Protein AF-A0A357AXJ3-F1 (afdb_monomer_lite)

Structure (mmCIF, N/CA/C/O backbone):
data_AF-A0A357AXJ3-F1
#
_entry.id   AF-A0A357AXJ3-F1
#
loop_
_atom_site.group_PDB
_atom_site.id
_atom_site.type_symbol
_atom_site.label_atom_id
_atom_site.label_alt_id
_atom_site.label_comp_id
_atom_site.label_asym_id
_atom_site.label_entity_id
_atom_site.label_seq_id
_atom_site.pdbx_PDB_ins_code
_atom_site.Cartn_x
_atom_site.Cartn_y
_atom_site.Cartn_z
_atom_site.occupancy
_atom_site.B_iso_or_equiv
_atom_site.auth_seq_id
_atom_site.auth_comp_id
_atom_site.auth_asym_id
_atom_site.auth_atom_id
_atom_site.pdbx_PDB_model_num
ATOM 1 N N . ALA A 1 1 ? -9.024 5.777 -6.757 1.00 94.50 1 ALA A N 1
ATOM 2 C CA . ALA A 1 1 ? -8.586 6.073 -5.378 1.00 94.50 1 ALA A CA 1
ATOM 3 C C . ALA A 1 1 ? -9.388 5.294 -4.325 1.00 94.50 1 ALA A C 1
ATOM 5 O O . ALA A 1 1 ? -8.779 4.508 -3.617 1.00 94.50 1 ALA A O 1
ATOM 6 N N . ARG A 1 2 ? -10.730 5.408 -4.252 1.00 97.88 2 ARG A N 1
ATOM 7 C CA . ARG A 1 2 ? -11.557 4.734 -3.215 1.00 97.88 2 ARG A CA 1
ATOM 8 C C . ARG A 1 2 ? -11.331 3.223 -3.085 1.00 97.88 2 ARG A C 1
ATOM 10 O O . ARG A 1 2 ? -11.033 2.776 -1.989 1.00 97.88 2 ARG A O 1
ATOM 17 N N . CYS A 1 3 ? -11.380 2.464 -4.182 1.00 97.88 3 CYS A N 1
ATOM 18 C CA . CYS A 1 3 ? -11.129 1.015 -4.136 1.00 97.88 3 CYS A CA 1
ATOM 19 C C . CYS A 1 3 ? -9.736 0.676 -3.582 1.00 97.88 3 CYS A C 1
ATOM 21 O O . CYS A 1 3 ? -9.588 -0.253 -2.799 1.00 97.88 3 CYS A O 1
ATOM 23 N N . VAL A 1 4 ? -8.720 1.467 -3.945 1.00 97.75 4 VAL A N 1
ATOM 24 C CA . VAL A 1 4 ? -7.351 1.278 -3.446 1.00 97.75 4 VAL A CA 1
ATOM 25 C C . VAL A 1 4 ? -7.267 1.600 -1.955 1.00 97.75 4 VAL A C 1
ATOM 27 O O . VAL A 1 4 ? -6.708 0.807 -1.210 1.00 97.75 4 VAL A O 1
ATOM 30 N N . CYS A 1 5 ? -7.886 2.694 -1.498 1.00 98.44 5 CYS A N 1
ATOM 31 C CA . CYS A 1 5 ? -7.979 3.020 -0.072 1.00 98.44 5 CYS A CA 1
ATOM 32 C C . CYS A 1 5 ? -8.663 1.895 0.724 1.00 98.44 5 CYS A C 1
ATOM 34 O O . CYS A 1 5 ? -8.152 1.493 1.766 1.00 98.44 5 CYS A O 1
ATOM 36 N N . SER A 1 6 ? -9.764 1.325 0.221 1.00 98.44 6 SER A N 1
ATOM 37 C CA . SER A 1 6 ? -10.444 0.200 0.878 1.00 98.44 6 SER A CA 1
ATOM 38 C C . SER A 1 6 ? -9.546 -1.032 0.998 1.00 98.44 6 SER A C 1
ATOM 40 O O . SER A 1 6 ? -9.457 -1.612 2.078 1.00 98.44 6 SER A O 1
ATOM 42 N N . ASN A 1 7 ? -8.835 -1.397 -0.073 1.00 98.38 7 ASN A N 1
ATOM 43 C CA . ASN A 1 7 ? -7.928 -2.546 -0.060 1.00 98.38 7 ASN A CA 1
ATOM 44 C C . ASN A 1 7 ? -6.744 -2.329 0.887 1.00 98.38 7 ASN A C 1
ATOM 46 O O . ASN A 1 7 ? -6.425 -3.213 1.676 1.00 98.38 7 ASN A O 1
ATOM 50 N N . LEU A 1 8 ? -6.122 -1.148 0.849 1.00 98.31 8 LEU A N 1
ATOM 51 C CA . LEU A 1 8 ? -5.035 -0.806 1.766 1.00 98.31 8 LEU A CA 1
ATOM 52 C C . LEU A 1 8 ? -5.520 -0.821 3.217 1.00 98.31 8 LEU A C 1
ATOM 54 O O . LEU A 1 8 ? -4.871 -1.426 4.058 1.00 98.31 8 LEU A O 1
ATOM 58 N N . SER A 1 9 ? -6.690 -0.243 3.503 1.00 98.44 9 SER A N 1
ATOM 59 C CA . SER A 1 9 ? -7.288 -0.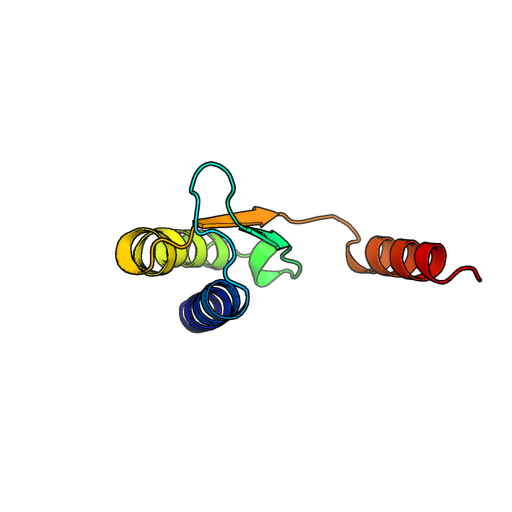277 4.846 1.00 98.44 9 SER A CA 1
ATOM 60 C C . SER A 1 9 ? -7.477 -1.712 5.346 1.00 98.44 9 SER A C 1
ATOM 62 O O . SER A 1 9 ? -7.137 -2.015 6.487 1.00 98.44 9 SER A O 1
ATOM 64 N N . ALA A 1 10 ? -7.988 -2.603 4.489 1.00 98.56 10 ALA A N 1
ATOM 65 C CA . ALA A 1 10 ? -8.177 -4.010 4.826 1.00 98.56 10 ALA A CA 1
ATOM 66 C C . ALA A 1 10 ? -6.846 -4.718 5.116 1.00 98.56 10 ALA A C 1
ATOM 68 O O . ALA A 1 10 ? -6.757 -5.452 6.096 1.00 98.56 10 ALA A O 1
ATOM 69 N N . ILE A 1 11 ? -5.808 -4.463 4.313 1.00 98.50 11 ILE A N 1
ATOM 70 C CA . ILE A 1 11 ? -4.462 -5.004 4.542 1.00 98.50 11 ILE A CA 1
ATOM 71 C C . ILE A 1 11 ? -3.914 -4.508 5.883 1.00 98.50 11 ILE A C 1
ATOM 73 O O . ILE A 1 11 ? -3.513 -5.333 6.691 1.00 98.50 11 ILE A O 1
ATOM 77 N N . LEU A 1 12 ? -3.967 -3.197 6.154 1.00 98.44 12 LEU A N 1
ATOM 78 C CA . LEU A 1 12 ? -3.455 -2.607 7.400 1.00 98.44 12 LEU A CA 1
ATOM 79 C C . LEU A 1 12 ? -4.117 -3.202 8.649 1.00 98.44 12 LEU A C 1
ATOM 81 O O . LEU A 1 12 ? -3.441 -3.418 9.652 1.00 98.44 12 LEU A O 1
ATOM 85 N N . LEU A 1 13 ? -5.425 -3.465 8.584 1.00 98.25 13 LEU A N 1
ATOM 86 C CA . LEU A 1 13 ? -6.158 -4.146 9.651 1.00 98.25 13 LEU A CA 1
ATOM 87 C C . LEU A 1 13 ? -5.749 -5.617 9.776 1.00 98.25 13 LEU A C 1
ATOM 89 O O . LEU A 1 13 ? -5.518 -6.085 10.885 1.00 98.25 13 LEU A O 1
ATOM 93 N N . LEU A 1 14 ? -5.653 -6.336 8.654 1.00 98.44 14 LEU A N 1
ATOM 94 C CA . LEU A 1 14 ? -5.309 -7.758 8.628 1.00 98.44 14 LEU A CA 1
ATOM 95 C C . LEU A 1 14 ? -3.898 -8.026 9.166 1.00 98.44 14 LEU A C 1
ATOM 97 O O . LEU A 1 14 ? -3.684 -9.022 9.848 1.00 98.44 14 LEU A O 1
ATOM 101 N N . THR A 1 15 ? -2.941 -7.154 8.851 1.00 97.62 15 THR A N 1
ATOM 102 C CA . THR A 1 15 ? -1.536 -7.291 9.259 1.00 97.62 15 THR A CA 1
ATOM 103 C C . THR A 1 15 ? -1.2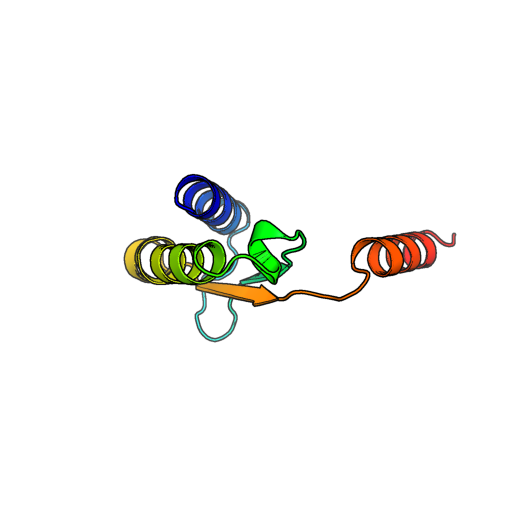17 -6.586 10.576 1.00 97.62 15 THR A C 1
ATOM 105 O O . THR A 1 15 ? -0.068 -6.604 11.001 1.00 97.62 15 THR A O 1
ATOM 108 N N . ASP A 1 16 ? -2.208 -5.939 11.196 1.00 97.00 16 ASP A N 1
ATOM 109 C CA . ASP A 1 16 ? -2.072 -5.083 12.380 1.00 97.00 16 ASP A CA 1
ATOM 110 C C . ASP A 1 16 ? -0.946 -4.033 12.286 1.00 97.00 16 ASP A C 1
ATOM 112 O O . ASP A 1 16 ? -0.277 -3.686 13.256 1.00 97.00 16 ASP A O 1
ATOM 116 N N . THR A 1 17 ? -0.738 -3.474 11.097 1.00 97.56 17 THR A N 1
ATOM 117 C CA . THR A 1 17 ? 0.304 -2.462 10.864 1.00 97.56 17 THR A CA 1
ATOM 118 C C . THR A 1 17 ? -0.254 -1.044 10.925 1.00 97.56 17 THR A C 1
ATOM 120 O O . THR A 1 17 ? -1.448 -0.821 10.711 1.00 97.56 17 THR A O 1
ATOM 123 N N . GLY A 1 18 ? 0.615 -0.064 11.187 1.00 97.38 18 GLY A N 1
ATOM 124 C CA . GLY A 1 18 ? 0.258 1.356 11.166 1.00 97.38 18 GLY A CA 1
ATOM 125 C C . GLY A 1 18 ? -0.638 1.808 12.323 1.00 97.38 18 GLY A C 1
ATOM 126 O O . GLY A 1 18 ? -1.266 2.850 12.209 1.00 97.38 18 GLY A O 1
ATOM 127 N N . ASN A 1 19 ? -0.723 1.053 13.422 1.00 97.19 19 ASN A N 1
ATOM 128 C CA . ASN A 1 19 ? -1.482 1.438 14.625 1.00 97.19 19 ASN A CA 1
ATOM 129 C C . ASN A 1 19 ? -0.828 2.565 15.450 1.00 97.19 19 ASN A C 1
ATOM 131 O O . ASN A 1 19 ? -1.419 3.036 16.418 1.00 97.19 19 ASN A O 1
ATOM 135 N N . ASN A 1 20 ? 0.382 2.991 15.083 1.00 96.31 20 ASN A N 1
ATOM 136 C CA . ASN A 1 20 ? 1.098 4.084 15.719 1.00 96.31 20 ASN A CA 1
ATOM 137 C C . ASN A 1 20 ? 1.422 5.162 14.668 1.00 96.31 20 ASN A C 1
ATOM 139 O O . ASN A 1 20 ? 2.107 4.849 13.692 1.00 96.31 20 ASN A O 1
ATOM 143 N N . PRO A 1 21 ? 0.970 6.416 14.841 1.00 95.00 21 PRO A N 1
ATOM 144 C CA . PRO A 1 21 ? 1.272 7.501 13.907 1.00 95.00 21 PRO A CA 1
ATOM 145 C C . PRO A 1 21 ? 2.769 7.818 13.785 1.00 95.00 21 PRO A C 1
ATOM 147 O O . PRO A 1 21 ? 3.197 8.218 12.707 1.00 95.00 21 PRO A O 1
ATOM 150 N N . GLU A 1 22 ? 3.568 7.583 14.831 1.00 97.31 22 GLU A N 1
ATOM 151 C CA . GLU A 1 22 ? 5.031 7.760 14.804 1.00 97.31 22 GLU A CA 1
ATOM 152 C C . GLU A 1 22 ? 5.744 6.618 14.056 1.00 97.31 22 GLU A C 1
ATOM 154 O O . GLU A 1 22 ? 6.893 6.747 13.636 1.00 97.31 22 GLU A O 1
ATOM 159 N N . HIS A 1 23 ? 5.049 5.494 13.851 1.00 95.81 23 HIS A N 1
ATOM 160 C CA . HIS A 1 23 ? 5.534 4.331 13.107 1.00 95.81 23 HIS A CA 1
ATOM 161 C C . HIS A 1 23 ? 4.486 3.868 12.078 1.00 95.81 23 HIS A C 1
ATOM 163 O O . HIS A 1 23 ? 3.918 2.776 12.205 1.00 95.81 23 HIS A O 1
ATOM 169 N N . PRO A 1 24 ? 4.199 4.696 11.054 1.00 97.88 24 PRO A N 1
ATOM 170 C CA . PRO A 1 24 ? 3.201 4.374 10.047 1.00 97.88 24 PRO A CA 1
ATOM 171 C C . PRO A 1 24 ? 3.663 3.204 9.173 1.00 97.88 24 PRO A C 1
ATOM 173 O O . PRO A 1 24 ? 4.857 2.965 8.979 1.00 97.88 24 PRO A O 1
ATOM 176 N N . ALA A 1 25 ? 2.710 2.492 8.576 1.00 98.12 25 ALA A N 1
ATOM 177 C CA . ALA A 1 25 ? 3.025 1.481 7.577 1.00 98.12 25 ALA A CA 1
ATOM 178 C C . ALA A 1 25 ? 3.600 2.132 6.305 1.00 98.12 25 ALA A C 1
ATOM 180 O O . ALA A 1 25 ? 3.065 3.121 5.802 1.00 98.12 25 ALA A O 1
ATOM 181 N N . CYS A 1 26 ? 4.664 1.557 5.745 1.00 97.12 26 CYS A N 1
ATOM 182 C CA . CYS A 1 26 ? 5.212 2.003 4.466 1.00 97.12 26 CYS A CA 1
ATOM 183 C C . CYS A 1 26 ? 4.521 1.269 3.312 1.00 97.12 26 CYS A C 1
ATOM 185 O O . CYS A 1 26 ? 4.648 0.052 3.172 1.00 97.12 26 CYS A O 1
ATOM 187 N N . VAL A 1 27 ? 3.797 2.009 2.473 1.00 96.94 27 VAL A N 1
ATOM 188 C CA . VAL A 1 27 ? 3.186 1.495 1.248 1.00 96.94 27 VAL A CA 1
ATOM 189 C C . VAL A 1 27 ? 4.071 1.874 0.066 1.00 96.94 27 VAL A C 1
ATOM 191 O O . VAL A 1 27 ? 4.095 3.022 -0.382 1.00 96.94 27 VAL A O 1
ATOM 194 N N . CYS A 1 28 ? 4.792 0.889 -0.459 1.00 94.88 28 CYS A N 1
ATOM 195 C CA . CYS A 1 28 ? 5.564 1.048 -1.685 1.00 94.88 28 CYS A CA 1
ATOM 196 C C . CYS A 1 28 ? 4.624 0.997 -2.893 1.00 94.88 28 CYS A C 1
ATOM 198 O O . CYS A 1 28 ? 3.959 -0.012 -3.127 1.00 94.88 28 CYS A O 1
ATOM 200 N N . ALA A 1 29 ? 4.573 2.079 -3.662 1.00 93.44 29 ALA A N 1
ATOM 201 C CA . ALA A 1 29 ? 3.745 2.195 -4.851 1.00 93.44 29 ALA A CA 1
ATOM 202 C C . ALA A 1 29 ? 4.614 2.340 -6.105 1.00 93.44 29 ALA A C 1
ATOM 204 O O . ALA A 1 29 ? 5.565 3.121 -6.143 1.00 93.44 29 ALA A O 1
ATOM 205 N N . ASP A 1 30 ? 4.241 1.608 -7.149 1.00 91.31 30 ASP A N 1
ATOM 206 C CA . ASP A 1 30 ? 4.803 1.722 -8.490 1.00 91.31 30 ASP A CA 1
ATOM 207 C C . ASP A 1 30 ? 3.661 1.792 -9.518 1.00 91.31 30 ASP A C 1
ATOM 209 O O . ASP A 1 30 ? 2.544 1.332 -9.268 1.00 91.31 30 ASP A O 1
ATOM 213 N N . GLY A 1 31 ? 3.927 2.410 -10.667 1.00 90.62 31 GLY A N 1
ATOM 214 C CA . GLY A 1 31 ? 2.978 2.585 -11.762 1.00 90.62 31 GLY A CA 1
ATOM 215 C C . GLY A 1 31 ? 2.712 4.048 -12.121 1.00 90.62 31 GLY A C 1
ATOM 216 O O . GLY A 1 31 ? 2.680 4.945 -11.274 1.00 90.62 31 GLY A O 1
ATOM 217 N N . ALA A 1 32 ? 2.490 4.304 -13.413 1.00 92.19 32 ALA A N 1
ATOM 218 C CA . ALA A 1 32 ? 2.351 5.655 -13.966 1.00 92.19 32 ALA A CA 1
ATOM 219 C C . ALA A 1 32 ? 1.165 6.443 -13.382 1.00 92.19 32 ALA A C 1
ATOM 221 O O . ALA A 1 32 ? 1.262 7.653 -13.201 1.00 92.19 32 ALA A O 1
ATOM 222 N N . VAL A 1 33 ? 0.062 5.769 -13.040 1.00 93.75 33 VAL A N 1
ATOM 223 C CA . VAL A 1 33 ? -1.118 6.418 -12.440 1.00 93.75 33 VAL A CA 1
ATOM 224 C C . VAL A 1 33 ? -0.786 7.019 -11.072 1.00 93.75 33 VAL A C 1
ATOM 226 O O . VAL A 1 33 ? -1.227 8.124 -10.774 1.00 93.75 33 VAL A O 1
ATOM 229 N N . PHE A 1 34 ? 0.015 6.323 -10.262 1.00 93.56 34 PHE A N 1
ATOM 230 C CA . PHE A 1 34 ? 0.435 6.812 -8.949 1.00 93.56 34 PHE A CA 1
ATOM 231 C C . PHE A 1 34 ? 1.576 7.834 -9.052 1.00 93.56 34 PHE A C 1
ATOM 233 O O . PHE A 1 34 ? 1.569 8.843 -8.355 1.00 93.56 34 PHE A O 1
ATOM 240 N N . THR A 1 35 ? 2.555 7.582 -9.927 1.00 89.81 35 THR A N 1
ATOM 241 C CA . THR A 1 35 ? 3.796 8.376 -10.010 1.00 89.81 35 THR A CA 1
ATOM 242 C C . THR A 1 35 ? 3.684 9.631 -10.875 1.00 89.81 35 THR A C 1
ATOM 244 O O . THR A 1 35 ? 4.360 10.616 -10.597 1.00 89.81 35 THR A O 1
ATOM 247 N N . ARG A 1 36 ? 2.857 9.611 -11.928 1.00 88.75 36 ARG A N 1
ATOM 248 C CA . ARG A 1 36 ? 2.723 10.704 -12.913 1.00 88.75 36 ARG A CA 1
ATOM 249 C C . ARG A 1 36 ? 1.311 11.282 -12.991 1.00 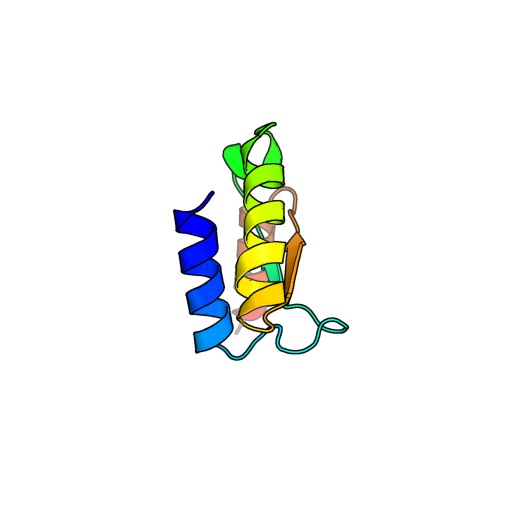88.75 36 ARG A C 1
ATOM 251 O O . ARG A 1 36 ? 1.124 12.356 -13.555 1.00 88.75 36 ARG A O 1
ATOM 258 N N . GLY A 1 37 ? 0.311 10.572 -12.471 1.00 86.94 37 GLY A N 1
ATOM 259 C CA . GLY A 1 37 ? -1.069 11.044 -12.456 1.00 86.94 37 GLY A CA 1
ATOM 260 C C . GLY A 1 37 ? -1.240 12.229 -11.507 1.00 86.94 37 GLY A C 1
ATOM 261 O O . GLY A 1 37 ? -0.992 12.106 -10.312 1.00 86.94 37 GLY A O 1
ATOM 262 N N . LEU A 1 38 ? -1.721 13.360 -12.027 1.00 90.25 38 LEU A N 1
ATOM 263 C CA . LEU A 1 38 ? -1.863 14.604 -11.257 1.00 90.25 38 LEU A CA 1
ATOM 264 C C . LEU A 1 38 ? -2.927 14.528 -10.153 1.00 90.25 38 LEU A C 1
ATOM 266 O O . LEU A 1 38 ? -2.831 15.227 -9.153 1.00 90.25 38 LEU A O 1
ATOM 270 N N . THR A 1 39 ? -3.954 13.695 -10.332 1.00 95.44 39 THR A N 1
ATOM 271 C CA . THR A 1 39 ? -5.133 13.671 -9.450 1.00 95.44 39 THR A CA 1
ATOM 272 C C . THR A 1 39 ? -5.215 12.426 -8.580 1.00 95.44 39 THR A C 1
ATOM 274 O O . THR A 1 39 ? -5.793 12.467 -7.497 1.00 95.44 39 THR A O 1
ATOM 277 N N . PHE A 1 40 ? -4.642 11.306 -9.028 1.00 96.19 40 PHE A N 1
ATOM 278 C CA . PHE A 1 40 ? -4.834 10.028 -8.352 1.00 96.19 40 PHE A CA 1
ATOM 279 C C . PHE A 1 40 ? -4.165 9.986 -6.979 1.00 96.19 40 PHE A C 1
ATOM 281 O O . PHE A 1 40 ? -4.816 9.594 -6.010 1.00 96.19 40 PHE A O 1
ATOM 288 N N . ARG A 1 41 ? -2.886 10.378 -6.896 1.00 95.44 41 ARG A N 1
ATOM 289 C CA . ARG A 1 41 ? -2.128 10.350 -5.642 1.00 95.44 41 ARG A CA 1
ATOM 290 C C . ARG A 1 41 ? -2.724 11.297 -4.590 1.00 95.44 41 ARG A C 1
ATOM 292 O O . ARG A 1 41 ? -3.051 10.782 -3.524 1.00 95.44 41 ARG A O 1
ATOM 299 N N . PRO A 1 42 ? -2.991 12.588 -4.880 1.00 96.38 42 PRO A N 1
ATOM 300 C CA . PRO A 1 42 ? -3.632 13.475 -3.907 1.00 96.38 42 PRO A CA 1
ATOM 301 C C . PRO A 1 42 ? -4.987 12.949 -3.419 1.00 96.38 42 PRO A C 1
ATOM 303 O O . PRO A 1 42 ? -5.249 12.921 -2.220 1.00 96.38 42 PRO A O 1
ATOM 306 N N . ALA A 1 43 ? -5.830 12.445 -4.331 1.00 97.88 43 ALA A N 1
ATOM 307 C CA . ALA A 1 43 ? -7.132 11.892 -3.960 1.00 97.88 43 ALA A CA 1
ATOM 308 C C . ALA A 1 43 ? -7.019 10.619 -3.105 1.00 97.88 43 ALA A C 1
ATOM 310 O O . ALA A 1 43 ? -7.883 10.346 -2.274 1.00 97.88 43 ALA A O 1
ATOM 311 N N . LEU A 1 44 ? -5.992 9.795 -3.327 1.00 97.94 44 LEU A N 1
ATOM 312 C CA . LEU A 1 44 ? -5.738 8.622 -2.497 1.00 97.94 44 LEU A CA 1
ATOM 313 C C . LEU A 1 44 ? -5.210 9.026 -1.117 1.00 97.94 44 LEU A C 1
ATOM 315 O O . LEU A 1 44 ? -5.714 8.504 -0.131 1.00 97.94 44 LEU A O 1
ATOM 319 N N . GLU A 1 45 ? -4.259 9.956 -1.038 1.00 97.38 45 GLU A N 1
ATOM 320 C CA . GLU A 1 45 ? -3.710 10.463 0.227 1.00 97.38 45 GLU A CA 1
ATOM 321 C C . GLU A 1 45 ? -4.802 11.100 1.106 1.00 97.38 45 GLU A C 1
ATOM 323 O O . GLU A 1 45 ? -4.893 10.761 2.285 1.00 97.38 45 GLU A O 1
ATOM 328 N N . GLU A 1 46 ? -5.708 11.905 0.535 1.00 98.12 46 GLU A N 1
ATOM 329 C CA . GLU A 1 46 ? -6.861 12.465 1.265 1.00 98.12 46 GLU A CA 1
ATOM 330 C C . GLU A 1 46 ? -7.801 11.368 1.794 1.00 98.12 46 GLU A C 1
ATOM 332 O O . GLU A 1 46 ? -8.265 11.400 2.934 1.00 98.12 46 GLU A O 1
ATOM 337 N N . LEU A 1 47 ? -8.098 10.353 0.979 1.00 98.50 47 LEU A N 1
ATOM 338 C CA . LEU A 1 47 ? -8.936 9.242 1.430 1.00 98.50 47 LEU A CA 1
ATOM 339 C C . LEU A 1 47 ? -8.253 8.423 2.530 1.00 98.50 47 LEU A C 1
ATOM 341 O O . LEU A 1 47 ? -8.946 7.896 3.401 1.00 98.50 47 LEU A O 1
ATOM 345 N N . MET A 1 48 ? -6.925 8.296 2.480 1.00 98.31 48 MET A N 1
ATOM 346 C CA . MET A 1 48 ? -6.144 7.554 3.467 1.00 98.31 48 MET A CA 1
ATOM 347 C C . MET A 1 48 ? -6.050 8.289 4.811 1.00 98.31 48 MET A C 1
ATOM 349 O O . MET A 1 48 ? -6.089 7.636 5.854 1.00 98.31 48 MET A O 1
ATOM 353 N N . SER A 1 49 ? -5.987 9.626 4.817 1.00 98.06 49 SER A N 1
ATOM 354 C CA . SER A 1 49 ? -6.027 10.398 6.066 1.00 98.06 49 SER A CA 1
ATOM 355 C C . SER A 1 49 ? -7.402 10.323 6.738 1.00 98.06 49 SER A C 1
ATOM 357 O O . SER A 1 49 ? -7.499 10.142 7.947 1.00 98.06 49 SER A O 1
ATOM 359 N N . ARG A 1 50 ? -8.485 10.363 5.958 1.00 97.94 50 ARG A N 1
ATOM 360 C CA . ARG A 1 50 ? -9.849 10.410 6.508 1.00 97.94 50 ARG A CA 1
ATOM 361 C C . ARG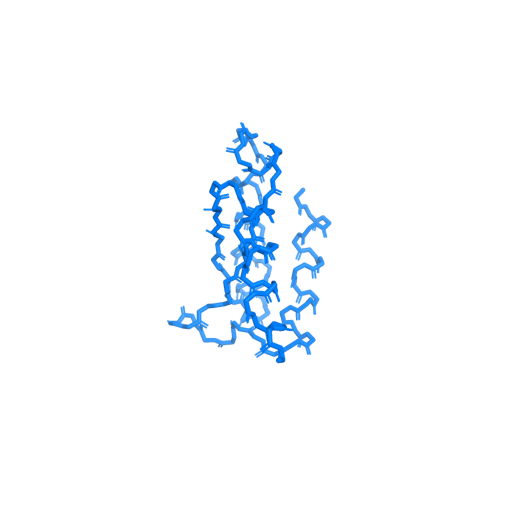 A 1 50 ? -10.391 9.065 6.976 1.00 97.94 50 ARG A C 1
ATOM 363 O O . ARG A 1 50 ? -11.113 8.996 7.964 1.00 97.94 50 ARG A O 1
ATOM 370 N N . PHE A 1 51 ? -10.145 7.988 6.231 1.00 98.00 51 PHE A N 1
ATOM 371 C CA . PHE A 1 51 ? -10.736 6.691 6.570 1.00 98.00 51 PHE A CA 1
ATOM 372 C C . PHE A 1 51 ? -9.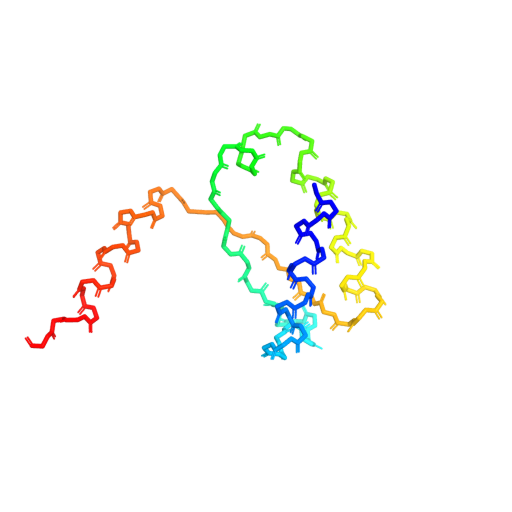785 5.819 7.404 1.00 98.00 51 PHE A C 1
ATOM 374 O O . PHE A 1 51 ? -10.070 5.639 8.587 1.00 98.00 51 PHE A O 1
ATOM 381 N N . PRO A 1 52 ? -8.657 5.307 6.876 1.00 97.50 52 PRO A N 1
ATOM 382 C CA . PRO A 1 52 ? -7.740 4.522 7.689 1.00 97.50 52 PRO A CA 1
ATOM 383 C C . PRO A 1 52 ? -7.198 5.295 8.895 1.00 97.50 52 PRO A C 1
ATOM 385 O O . PRO A 1 52 ? -7.318 4.781 10.003 1.00 97.50 52 PRO A O 1
ATOM 388 N N . ALA A 1 53 ? -6.684 6.520 8.735 1.00 97.50 53 ALA A N 1
ATOM 389 C CA . ALA A 1 53 ? -6.062 7.212 9.867 1.00 97.50 53 ALA A CA 1
ATOM 390 C C . ALA A 1 53 ? -7.094 7.714 10.891 1.00 97.50 53 ALA A C 1
ATOM 392 O O . ALA A 1 53 ? -7.093 7.240 12.024 1.00 97.50 53 ALA A O 1
ATOM 393 N N . GLU A 1 54 ? -8.016 8.604 10.511 1.00 97.56 54 GLU A N 1
ATOM 394 C CA . GLU A 1 54 ? -8.974 9.185 11.469 1.00 97.56 54 GLU A CA 1
ATOM 395 C C . GLU A 1 54 ? -10.011 8.182 12.006 1.00 97.56 54 GLU A C 1
ATOM 397 O O . GLU A 1 54 ? -10.406 8.279 13.167 1.00 97.56 54 GLU A O 1
ATOM 402 N N . ARG A 1 55 ? -10.481 7.221 11.193 1.00 97.50 55 ARG A N 1
ATOM 403 C CA . ARG A 1 55 ? -11.587 6.325 11.590 1.00 97.50 55 ARG A CA 1
ATOM 404 C C . ARG A 1 55 ? -11.136 4.951 12.074 1.00 97.50 55 ARG A C 1
ATOM 406 O O . ARG A 1 55 ? -11.846 4.352 12.879 1.00 97.50 55 ARG A O 1
ATOM 413 N N . LEU A 1 56 ? -10.010 4.434 11.582 1.00 97.75 56 LEU A N 1
ATOM 414 C CA . LEU A 1 56 ? -9.503 3.106 11.956 1.00 97.75 56 LEU A CA 1
ATOM 415 C C . LEU A 1 56 ? -8.233 3.159 12.819 1.00 97.75 56 LEU A C 1
ATOM 417 O O . LEU A 1 56 ? -7.798 2.107 13.286 1.00 97.75 56 LEU A O 1
ATOM 421 N N . GLY A 1 57 ? -7.631 4.338 13.020 1.00 98.00 57 GLY A N 1
ATOM 422 C CA . GLY A 1 57 ? -6.350 4.478 13.720 1.00 98.00 57 GLY A CA 1
ATOM 423 C C . GLY A 1 57 ? -5.188 3.827 12.965 1.00 98.00 57 GLY A C 1
ATOM 424 O O . GLY A 1 57 ? -4.279 3.283 13.584 1.00 98.00 57 GLY A O 1
ATOM 425 N N . ARG A 1 58 ? -5.254 3.792 11.627 1.00 98.38 58 ARG A N 1
ATOM 426 C CA . ARG A 1 58 ? -4.264 3.159 10.745 1.00 98.38 58 ARG A CA 1
ATOM 427 C C . ARG A 1 58 ? -3.556 4.203 9.890 1.00 98.38 58 ARG A C 1
ATOM 429 O O . ARG A 1 58 ? -4.146 4.798 8.995 1.00 98.38 58 ARG A O 1
ATOM 436 N N . HIS A 1 59 ? -2.271 4.392 10.141 1.00 98.25 59 HIS A N 1
ATOM 437 C CA . HIS A 1 59 ? -1.423 5.385 9.496 1.00 98.25 59 HIS A CA 1
ATOM 438 C C . HIS A 1 59 ? -0.524 4.721 8.456 1.00 98.25 59 HIS A C 1
ATOM 440 O O . HIS A 1 59 ? 0.080 3.676 8.711 1.00 98.25 59 HIS A O 1
ATOM 446 N N . ALA A 1 60 ? -0.424 5.336 7.281 1.00 98.06 60 ALA A N 1
ATOM 447 C CA . ALA A 1 60 ? 0.425 4.857 6.204 1.00 98.06 60 ALA A CA 1
ATOM 448 C C . ALA A 1 60 ? 1.089 6.019 5.464 1.00 98.06 60 ALA A C 1
ATOM 450 O O . ALA A 1 60 ? 0.491 7.083 5.300 1.00 98.06 60 ALA A O 1
ATOM 451 N N . VAL A 1 61 ? 2.306 5.783 4.985 1.00 97.62 61 VAL A N 1
ATOM 452 C CA . VAL A 1 61 ? 3.059 6.693 4.116 1.00 97.62 61 VAL A CA 1
ATOM 453 C C . VAL A 1 61 ? 3.334 6.018 2.783 1.00 97.62 61 VAL A C 1
ATOM 455 O O . VAL A 1 61 ? 3.497 4.800 2.718 1.00 97.62 61 VAL A O 1
ATOM 458 N N . PHE A 1 62 ? 3.394 6.804 1.712 1.00 96.88 62 PHE A N 1
ATOM 459 C CA . PHE A 1 62 ? 3.668 6.286 0.378 1.00 96.88 62 PHE A CA 1
ATOM 460 C C . PHE A 1 62 ? 5.109 6.553 -0.040 1.00 96.88 62 PHE A C 1
ATOM 462 O O . PHE A 1 62 ? 5.567 7.695 -0.021 1.00 96.88 62 PHE A O 1
ATOM 469 N N . HIS A 1 63 ? 5.785 5.506 -0.507 1.00 94.88 63 HIS A N 1
ATOM 470 C CA . HIS A 1 63 ? 7.107 5.599 -1.114 1.00 94.88 63 HIS A CA 1
ATOM 471 C C . HIS A 1 63 ? 7.100 5.045 -2.534 1.00 94.88 63 HIS A C 1
ATOM 473 O O . HIS A 1 63 ? 6.421 4.071 -2.846 1.00 94.88 63 HIS A O 1
ATOM 479 N N . THR A 1 64 ? 7.899 5.663 -3.395 1.00 92.81 64 THR A N 1
ATOM 480 C CA . THR A 1 64 ? 8.117 5.234 -4.778 1.00 92.81 64 THR A CA 1
ATOM 481 C C . THR A 1 64 ? 9.612 5.066 -4.999 1.00 92.81 64 THR A C 1
ATOM 483 O O . THR A 1 64 ? 10.387 5.911 -4.550 1.00 92.81 64 THR A O 1
ATOM 486 N N . ALA A 1 65 ? 10.020 4.031 -5.724 1.00 89.19 65 ALA A N 1
ATOM 487 C CA . ALA A 1 65 ? 11.414 3.814 -6.092 1.00 89.19 65 ALA A CA 1
ATOM 488 C C . ALA A 1 65 ? 11.548 3.709 -7.612 1.00 89.19 65 ALA A C 1
ATOM 490 O O . ALA A 1 65 ? 10.755 3.036 -8.270 1.00 89.19 65 ALA A O 1
ATOM 491 N N . ALA A 1 66 ? 12.570 4.354 -8.175 1.00 87.62 66 ALA A N 1
ATOM 492 C CA . ALA A 1 66 ? 12.927 4.125 -9.568 1.00 87.62 66 ALA A CA 1
ATOM 493 C C . ALA A 1 66 ? 13.428 2.683 -9.739 1.00 87.62 66 ALA A C 1
ATOM 495 O O . ALA A 1 66 ? 14.171 2.179 -8.898 1.00 87.62 66 ALA A O 1
ATOM 496 N N . ASN A 1 67 ? 13.034 2.030 -10.835 1.00 89.50 67 ASN A N 1
ATOM 497 C CA . ASN A 1 67 ? 13.435 0.657 -11.158 1.00 89.50 67 ASN A CA 1
ATOM 498 C C . ASN A 1 67 ? 13.094 -0.363 -10.051 1.00 89.50 67 ASN A C 1
ATOM 500 O O . ASN A 1 67 ? 13.829 -1.336 -9.866 1.00 89.50 67 ASN A O 1
ATOM 504 N N . ALA A 1 68 ? 11.983 -0.161 -9.328 1.00 90.56 68 ALA A N 1
ATOM 505 C CA . ALA A 1 68 ? 11.564 -1.007 -8.207 1.00 90.56 68 ALA A CA 1
ATOM 506 C C . ALA A 1 68 ? 11.537 -2.501 -8.563 1.00 90.56 68 ALA A C 1
ATOM 508 O O . ALA A 1 68 ? 11.989 -3.327 -7.775 1.00 90.56 68 ALA A O 1
ATOM 509 N N . THR A 1 69 ? 11.092 -2.856 -9.772 1.00 91.44 69 THR A N 1
ATOM 510 C CA . THR A 1 69 ? 11.097 -4.247 -10.249 1.00 91.44 69 THR A CA 1
ATOM 511 C C . THR A 1 69 ? 12.510 -4.820 -10.366 1.00 91.44 69 THR A C 1
ATOM 513 O O . THR A 1 69 ? 12.754 -5.930 -9.898 1.00 91.44 69 THR A O 1
ATOM 516 N N . MET A 1 70 ? 13.452 -4.078 -10.962 1.00 94.50 70 MET A N 1
ATOM 517 C CA . MET A 1 70 ? 14.839 -4.530 -11.128 1.00 94.50 70 MET A CA 1
ATOM 518 C C . MET A 1 70 ? 15.521 -4.691 -9.768 1.00 94.50 70 MET A C 1
ATOM 520 O O . MET A 1 70 ? 16.102 -5.739 -9.494 1.00 94.50 70 MET A O 1
ATOM 524 N N . LEU A 1 71 ? 15.404 -3.679 -8.903 1.00 94.12 71 LEU A N 1
ATOM 525 C CA . LEU A 1 71 ? 15.980 -3.702 -7.558 1.00 94.12 71 LEU A CA 1
ATOM 526 C C . LEU A 1 71 ? 15.359 -4.806 -6.696 1.00 94.12 71 LEU A C 1
ATOM 528 O O . LEU A 1 71 ? 16.085 -5.546 -6.040 1.00 94.12 71 LEU A O 1
ATOM 532 N N . GLY A 1 72 ? 14.035 -4.963 -6.743 1.00 92.00 72 GLY A N 1
ATOM 533 C CA . GLY A 1 72 ? 13.321 -6.020 -6.030 1.00 92.00 72 GLY A CA 1
ATOM 534 C C . GLY A 1 72 ? 13.737 -7.414 -6.493 1.00 92.00 72 GLY A C 1
ATOM 535 O O . GLY A 1 72 ? 13.968 -8.289 -5.665 1.00 92.00 72 GLY A O 1
ATOM 536 N N . SER A 1 73 ? 13.917 -7.601 -7.803 1.00 94.56 73 SER A N 1
ATOM 537 C CA . SER A 1 73 ? 14.384 -8.870 -8.374 1.00 94.56 73 SER A CA 1
ATOM 538 C C . SER A 1 73 ? 15.818 -9.187 -7.943 1.00 94.56 73 SER A C 1
ATOM 540 O O . SER A 1 73 ? 16.100 -10.308 -7.531 1.00 94.56 73 SER A O 1
ATOM 542 N N . ALA A 1 74 ? 16.717 -8.198 -7.979 1.00 95.62 74 ALA A N 1
ATOM 543 C CA . ALA A 1 74 ? 18.097 -8.359 -7.528 1.00 95.62 74 ALA A CA 1
ATOM 544 C C . ALA A 1 74 ? 18.182 -8.663 -6.022 1.00 95.62 74 ALA A C 1
ATOM 546 O O . ALA A 1 74 ? 18.909 -9.569 -5.622 1.00 95.62 74 ALA A O 1
ATOM 547 N N . ALA A 1 75 ? 17.406 -7.959 -5.191 1.00 94.38 75 ALA A N 1
ATOM 548 C CA . ALA A 1 75 ? 17.337 -8.215 -3.753 1.00 94.38 75 ALA A CA 1
ATOM 549 C C . ALA A 1 75 ? 16.781 -9.614 -3.452 1.00 94.38 75 ALA A C 1
ATOM 551 O O . ALA A 1 75 ? 17.351 -10.343 -2.646 1.00 94.38 75 ALA A O 1
ATOM 552 N N . ALA A 1 76 ? 15.711 -10.024 -4.138 1.00 94.75 76 ALA A N 1
ATOM 553 C CA . ALA A 1 76 ? 15.154 -11.364 -3.995 1.00 94.75 76 ALA A CA 1
ATOM 554 C C . ALA A 1 76 ? 16.151 -12.450 -4.428 1.00 94.75 76 ALA A C 1
ATOM 556 O O . ALA A 1 76 ? 16.238 -13.483 -3.768 1.00 94.75 76 ALA A O 1
ATOM 557 N N . ALA A 1 77 ? 16.918 -12.225 -5.500 1.00 96.00 77 ALA A N 1
ATOM 558 C CA . ALA A 1 77 ? 17.977 -13.138 -5.920 1.00 96.00 77 ALA A CA 1
ATOM 559 C C . ALA A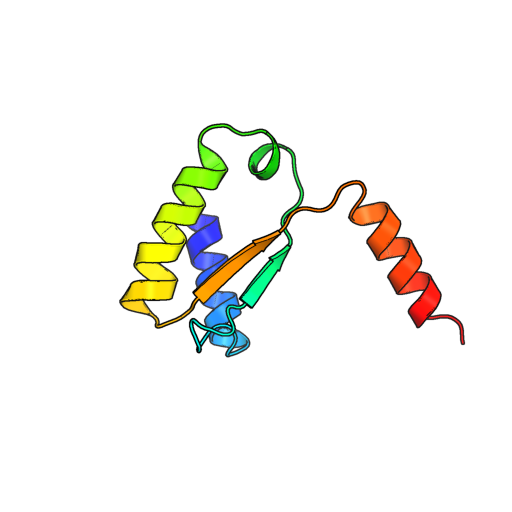 1 77 ? 19.083 -13.234 -4.861 1.00 96.00 77 ALA A C 1
ATOM 561 O O . ALA A 1 77 ? 19.445 -14.343 -4.488 1.00 96.00 77 ALA A O 1
ATOM 562 N N . LEU A 1 78 ? 19.548 -12.096 -4.325 1.00 95.88 78 LEU A N 1
ATOM 563 C CA . LEU A 1 78 ? 20.562 -12.031 -3.266 1.00 95.88 78 LEU A CA 1
ATOM 564 C C . LEU A 1 78 ? 20.137 -12.797 -2.005 1.00 95.88 78 LEU A C 1
ATOM 566 O O . LEU A 1 78 ? 20.930 -13.543 -1.442 1.00 95.88 78 LEU A O 1
ATOM 570 N N . LEU A 1 79 ? 18.879 -12.646 -1.584 1.00 94.56 79 LEU A N 1
ATOM 571 C CA . LEU A 1 79 ? 18.328 -13.356 -0.425 1.00 94.56 79 LEU A CA 1
ATOM 572 C C . LEU A 1 79 ? 18.155 -14.866 -0.665 1.00 94.56 79 LEU A C 1
ATOM 574 O O . LEU A 1 79 ? 18.057 -15.624 0.296 1.00 94.56 79 LEU A O 1
ATOM 578 N N . ASN A 1 80 ? 18.116 -15.303 -1.927 1.00 90.12 80 ASN A N 1
ATOM 579 C CA . ASN A 1 80 ? 17.977 -16.705 -2.324 1.00 90.12 80 ASN A CA 1
ATOM 580 C C . ASN A 1 80 ? 19.300 -17.348 -2.773 1.00 90.12 80 ASN A C 1
ATOM 582 O O . ASN A 1 80 ? 19.277 -18.471 -3.284 1.00 90.12 80 ASN A O 1
ATOM 586 N N . ILE A 1 81 ? 20.446 -16.681 -2.580 1.00 70.19 81 ILE A N 1
ATOM 587 C CA . ILE A 1 81 ? 21.761 -17.306 -2.764 1.00 70.19 81 ILE A CA 1
ATOM 588 C C . ILE A 1 81 ? 21.970 -18.276 -1.595 1.00 70.19 81 ILE A C 1
ATOM 590 O O . ILE A 1 81 ? 22.431 -17.894 -0.522 1.00 70.19 81 ILE A O 1
ATOM 594 N N . LYS A 1 82 ? 21.537 -19.521 -1.799 1.00 54.16 82 LYS A N 1
ATOM 595 C CA . LYS A 1 82 ? 21.994 -20.674 -1.021 1.00 54.16 82 LYS A CA 1
ATOM 596 C C . LYS A 1 82 ? 23.408 -21.056 -1.427 1.00 54.16 82 LYS A C 1
ATOM 598 O O . LYS A 1 82 ? 23.686 -21.023 -2.647 1.00 54.16 82 LYS A O 1
#

Radius of gyration: 14.48 Å; chains: 1; bounding box: 34×35×30 Å

pLDDT: mean 94.83, std 6.1, range [54.16, 98.56]

Secondary structure (DSSP, 8-state):
-HHHHHHHHHHHHHTT---BTTB-EEEE--SHHHHT-TTHHHHHHHHHIIIIIHHH---EEEE--TTHHHHHHHHHHHHT--

Foldseek 3Di:
DVVVLVVVLVVCVVVVAQLDQVHAAEDEDDDCCCVPNPPNVVVSVVSNCPDNCPPVSHGYDYDYDPPCVVVVVVVVVVVPPD

Sequence (82 aa):
ARCVCSNLSAILLLTDTGNNPEHPACVCADGAVFTRGLTFRPALEELMSRFPAERLGRHAVFHTAANATMLGSAAAALLNIK